Protein AF-A0A966YMV5-F1 (afdb_monomer_lite)

Radius of gyration: 18.36 Å; chains: 1; bounding box: 40×35×38 Å

Secondary structure (DSSP, 8-state):
--GGG-SS--HHHHHHHIIIIITSHHHHHHHHHHHHHHHHHSPPGGGGGS--HHHHHHHHHHHHHHHIIIIIHHHIIIIIS---

Foldseek 3Di:
DQQVPDPPRDVVSNVCCVVPPVCPVVNVVVVVLVVCCVPPQDDDPVVPPPPDPVNVVSVVVSVVVSCCCPVVVCCCVCPVVVPD

pLDDT: mean 89.02, std 6.62, range [57.69, 96.88]

Sequence (84 aa):
MNPLWRWPMQPVAILRWLLGTYLFWQTAAWYAIGYVAWRFLTPRLDRFASLGLDDIGLLWVRNAAIMLIVIGGQHYVLYVRRAQ

Structure (mmCIF, N/CA/C/O backbone):
data_AF-A0A966YMV5-F1
#
_entry.id   AF-A0A966YMV5-F1
#
loop_
_atom_site.group_PDB
_atom_site.id
_atom_site.type_symbol
_atom_site.label_atom_id
_atom_site.label_alt_id
_atom_site.label_comp_id
_atom_site.label_asym_id
_atom_site.label_entity_id
_atom_site.label_seq_id
_atom_site.pdbx_PDB_ins_code
_atom_site.Cartn_x
_atom_site.Cartn_y
_atom_site.Cartn_z
_atom_site.occupancy
_atom_site.B_iso_or_equiv
_atom_site.auth_seq_id
_atom_site.auth_comp_id
_atom_site.auth_asym_id
_atom_site.auth_atom_id
_atom_site.pdbx_PDB_model_num
ATOM 1 N N . MET A 1 1 ? 20.571 -3.215 -12.286 1.00 57.69 1 MET A N 1
ATOM 2 C CA . MET A 1 1 ? 21.172 -2.512 -11.126 1.00 57.69 1 MET A CA 1
ATOM 3 C C . MET A 1 1 ? 20.414 -1.222 -10.869 1.00 57.69 1 MET A C 1
ATOM 5 O O . MET A 1 1 ? 20.243 -0.452 -11.805 1.00 57.69 1 MET A O 1
ATOM 9 N N . ASN A 1 2 ? 19.958 -1.013 -9.634 1.00 73.50 2 ASN A N 1
ATOM 10 C CA . ASN A 1 2 ? 19.220 0.182 -9.225 1.00 73.50 2 ASN A CA 1
ATOM 11 C C . ASN A 1 2 ? 20.115 1.442 -9.355 1.00 73.50 2 ASN A C 1
ATOM 13 O O . ASN A 1 2 ? 21.171 1.481 -8.718 1.00 73.50 2 ASN A O 1
ATOM 17 N N . PRO A 1 3 ? 19.743 2.447 -10.175 1.00 80.81 3 PRO A N 1
ATOM 18 C CA . PRO A 1 3 ? 20.534 3.662 -10.363 1.00 80.81 3 PRO A CA 1
ATOM 19 C C . PRO A 1 3 ? 20.582 4.573 -9.128 1.00 80.81 3 PRO A C 1
ATOM 21 O O . PRO A 1 3 ? 21.435 5.454 -9.102 1.00 80.81 3 PRO A O 1
ATOM 24 N N . LEU A 1 4 ? 19.742 4.353 -8.104 1.00 83.12 4 LEU A N 1
ATOM 25 C CA . LEU A 1 4 ? 19.805 5.104 -6.839 1.00 83.12 4 LEU A CA 1
ATOM 26 C C . LEU A 1 4 ? 21.155 4.985 -6.127 1.00 83.12 4 LEU A C 1
ATOM 28 O O . LEU A 1 4 ? 21.590 5.934 -5.489 1.00 83.12 4 LEU A O 1
ATOM 32 N N . TRP A 1 5 ? 21.815 3.831 -6.232 1.00 86.50 5 TRP A N 1
ATOM 33 C CA . TRP A 1 5 ? 23.050 3.546 -5.493 1.00 86.50 5 TRP A CA 1
ATOM 34 C C . TRP A 1 5 ? 24.318 3.821 -6.308 1.00 86.50 5 TRP A C 1
ATOM 36 O O . TRP A 1 5 ? 25.405 3.398 -5.926 1.00 86.50 5 TRP A O 1
ATOM 46 N N . ARG A 1 6 ? 24.191 4.478 -7.467 1.00 85.75 6 ARG A N 1
ATOM 47 C CA . ARG A 1 6 ? 25.325 4.802 -8.338 1.00 85.75 6 ARG A CA 1
ATOM 48 C C . ARG A 1 6 ? 25.818 6.217 -8.058 1.00 85.75 6 ARG A C 1
ATOM 50 O O . ARG A 1 6 ? 25.030 7.159 -8.038 1.00 85.75 6 ARG A O 1
ATOM 57 N N . TRP A 1 7 ? 27.132 6.349 -7.907 1.00 85.19 7 TRP A N 1
ATOM 58 C CA . TRP A 1 7 ? 27.825 7.632 -7.894 1.00 85.19 7 TRP A CA 1
ATOM 59 C C . TRP A 1 7 ? 28.604 7.822 -9.210 1.00 85.19 7 TRP A C 1
ATOM 61 O O . TRP A 1 7 ? 29.213 6.854 -9.672 1.00 85.19 7 TRP A O 1
ATOM 71 N N . PRO A 1 8 ? 28.620 9.023 -9.823 1.00 88.69 8 PRO A N 1
ATOM 72 C CA . PRO A 1 8 ? 27.823 10.203 -9.475 1.00 88.69 8 PRO A CA 1
ATOM 73 C C . PRO A 1 8 ? 26.325 9.970 -9.716 1.00 88.69 8 PRO A C 1
ATOM 75 O O . PRO A 1 8 ? 25.949 9.127 -10.534 1.00 88.69 8 PRO A O 1
ATOM 78 N N . MET A 1 9 ? 25.469 10.706 -8.999 1.00 85.25 9 MET A N 1
ATOM 79 C CA . MET A 1 9 ? 24.017 10.598 -9.175 1.00 85.25 9 MET A CA 1
ATOM 80 C C . MET A 1 9 ? 23.628 10.906 -10.625 1.00 85.25 9 MET A C 1
ATOM 82 O O . MET A 1 9 ? 24.080 11.890 -11.207 1.00 85.25 9 MET A O 1
ATOM 86 N N . GLN A 1 10 ? 22.758 10.072 -11.198 1.00 90.62 10 GLN A N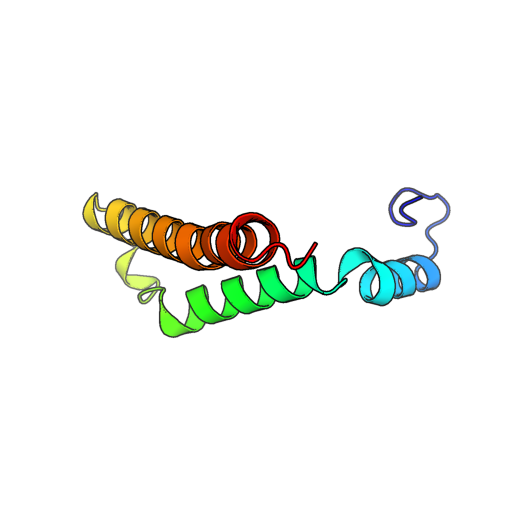 1
ATOM 87 C CA . GLN A 1 10 ? 22.245 10.222 -12.564 1.00 90.62 10 GLN A CA 1
ATOM 88 C C . GLN A 1 10 ? 20.723 10.458 -12.519 1.00 90.62 10 GLN A C 1
ATOM 90 O O . GLN A 1 10 ? 19.963 9.496 -12.660 1.00 90.62 10 GLN A O 1
ATOM 95 N N . PRO A 1 11 ? 20.242 11.707 -12.334 1.00 88.56 11 PRO A N 1
ATOM 96 C CA . PRO A 1 11 ? 18.822 11.997 -12.096 1.00 88.56 11 PRO A CA 1
ATOM 97 C C . PRO A 1 11 ? 17.890 11.451 -13.180 1.00 88.56 11 PRO A C 1
ATOM 99 O O . PRO A 1 11 ? 16.859 10.856 -12.878 1.00 88.56 11 PRO A O 1
ATOM 102 N N . VAL A 1 12 ? 18.286 11.570 -14.451 1.00 92.56 12 VAL A N 1
ATOM 103 C CA . VAL A 1 12 ? 17.505 11.060 -15.590 1.00 92.56 12 VAL A CA 1
ATOM 104 C C . VAL A 1 12 ? 17.393 9.533 -15.548 1.00 92.56 12 VAL A C 1
ATOM 106 O O . VAL A 1 12 ? 16.325 8.974 -15.797 1.00 92.56 12 VAL A O 1
ATOM 109 N N . ALA A 1 13 ? 18.478 8.837 -15.194 1.00 88.12 13 ALA A N 1
ATOM 110 C CA . ALA A 1 13 ? 18.464 7.384 -15.062 1.00 88.12 13 ALA A CA 1
ATOM 111 C C . ALA A 1 13 ? 17.596 6.932 -13.878 1.00 88.12 13 ALA A C 1
ATOM 113 O O . ALA A 1 13 ? 16.877 5.941 -14.003 1.00 88.12 13 ALA A O 1
ATOM 114 N N . ILE A 1 14 ? 17.625 7.675 -12.766 1.00 90.19 14 ILE A N 1
ATOM 115 C CA . ILE A 1 14 ? 16.768 7.441 -11.598 1.00 90.19 14 ILE A CA 1
ATOM 116 C C . ILE A 1 14 ? 15.300 7.635 -11.969 1.00 90.19 14 ILE A C 1
ATOM 118 O O . ILE A 1 14 ? 14.499 6.759 -11.667 1.00 90.19 14 ILE A O 1
ATOM 122 N N . LEU A 1 15 ? 14.942 8.712 -12.673 1.00 88.94 15 LEU A N 1
ATOM 123 C CA . LEU A 1 15 ? 13.555 8.974 -13.059 1.00 88.94 15 LEU A CA 1
ATOM 124 C C . LEU A 1 15 ? 13.020 7.915 -14.032 1.00 88.94 15 LEU A C 1
ATOM 126 O O . LEU A 1 15 ? 11.912 7.411 -13.857 1.00 88.94 15 LEU A O 1
ATOM 130 N N . ARG A 1 16 ? 13.832 7.510 -15.017 1.00 89.00 16 ARG A N 1
ATOM 131 C CA . ARG A 1 16 ? 13.478 6.428 -15.947 1.00 89.00 16 ARG A CA 1
ATOM 132 C C . ARG A 1 16 ? 13.296 5.092 -15.229 1.00 89.00 16 ARG A C 1
ATOM 134 O O . ARG A 1 16 ? 12.372 4.352 -15.547 1.00 89.00 16 ARG A O 1
ATOM 141 N N . TRP A 1 17 ? 14.156 4.783 -14.261 1.00 89.56 17 TRP A N 1
ATOM 142 C CA . TRP A 1 17 ? 13.995 3.592 -13.429 1.00 89.56 17 TRP A CA 1
ATOM 143 C C . TRP A 1 17 ? 12.761 3.693 -12.530 1.00 89.56 17 TRP A C 1
ATOM 145 O O . TRP A 1 17 ? 12.021 2.719 -12.420 1.00 89.56 17 TRP A O 1
ATOM 155 N N . LEU A 1 18 ? 12.507 4.866 -11.943 1.00 87.12 18 LEU A N 1
ATOM 156 C CA . LEU A 1 18 ? 11.377 5.104 -11.054 1.00 87.12 18 LEU A CA 1
ATOM 157 C C . LEU A 1 18 ? 10.060 4.863 -11.790 1.00 87.12 18 LEU A C 1
ATOM 159 O O . LEU A 1 18 ? 9.235 4.098 -11.314 1.00 87.12 18 LEU A O 1
ATOM 163 N N . LEU A 1 19 ? 9.889 5.469 -12.965 1.00 86.31 19 LEU A N 1
ATOM 164 C CA . LEU A 1 19 ? 8.650 5.382 -13.737 1.00 86.31 19 LEU A CA 1
ATOM 165 C C . LEU A 1 19 ? 8.532 4.084 -14.549 1.00 86.31 19 LEU A C 1
ATOM 167 O O . LEU A 1 19 ? 7.424 3.609 -14.766 1.00 86.31 19 LEU A O 1
ATOM 171 N N . GLY A 1 20 ? 9.649 3.506 -15.001 1.00 82.62 20 GLY A N 1
ATOM 172 C CA . GLY A 1 20 ? 9.638 2.326 -15.871 1.00 82.62 20 GLY A CA 1
ATOM 173 C C . GLY A 1 20 ? 9.735 0.987 -15.141 1.00 82.62 20 GLY A C 1
ATOM 174 O O . GLY A 1 20 ? 9.108 0.016 -15.549 1.00 82.62 20 GLY A O 1
ATOM 175 N N . THR A 1 21 ? 10.537 0.904 -14.078 1.00 82.50 21 THR A N 1
ATOM 176 C CA . THR A 1 21 ? 10.842 -0.366 -13.395 1.00 82.50 21 THR A CA 1
ATOM 177 C C . THR A 1 21 ? 10.283 -0.405 -11.982 1.00 82.50 21 THR A C 1
ATOM 179 O O . THR A 1 21 ? 9.732 -1.420 -11.574 1.00 82.50 21 THR A O 1
ATOM 182 N N . TYR A 1 22 ? 10.417 0.680 -11.221 1.00 79.69 22 TYR A N 1
ATOM 183 C CA . TYR A 1 22 ? 9.941 0.718 -9.842 1.00 79.69 22 TYR A CA 1
ATOM 184 C C . TYR A 1 22 ? 8.419 0.846 -9.774 1.00 79.69 22 TYR A C 1
ATOM 186 O O . TYR A 1 22 ? 7.790 0.047 -9.092 1.00 79.69 22 TYR A O 1
ATOM 194 N N . LEU A 1 23 ? 7.818 1.769 -10.537 1.00 81.94 23 LEU A N 1
ATOM 195 C CA . LEU A 1 23 ? 6.363 1.903 -10.697 1.00 81.94 23 LEU A CA 1
ATOM 196 C C . LEU A 1 23 ? 5.744 0.833 -11.606 1.00 81.94 23 LEU A C 1
ATOM 198 O O . LEU A 1 23 ? 4.614 0.996 -12.067 1.00 81.94 23 LEU A O 1
ATOM 202 N N . PHE A 1 24 ? 6.456 -0.270 -11.855 1.00 84.75 24 PHE A N 1
ATOM 203 C CA . PHE A 1 24 ? 5.875 -1.428 -12.519 1.00 84.75 24 PHE A CA 1
ATOM 204 C C . PHE A 1 24 ? 4.540 -1.801 -11.861 1.00 84.75 24 PHE A C 1
ATOM 206 O O . PHE A 1 24 ? 4.351 -1.581 -10.661 1.00 84.75 24 PHE A O 1
ATOM 213 N N . TRP A 1 25 ? 3.622 -2.350 -12.662 1.00 82.12 25 TRP A N 1
ATOM 214 C CA . TRP A 1 25 ? 2.206 -2.564 -12.332 1.00 82.12 25 TRP A CA 1
ATOM 215 C C . TRP A 1 25 ? 1.950 -2.981 -10.876 1.00 82.12 25 TRP A C 1
ATOM 217 O O . TRP A 1 25 ? 1.067 -2.429 -10.229 1.00 82.12 25 TRP A O 1
ATOM 227 N N . GLN A 1 26 ? 2.753 -3.898 -10.332 1.00 84.69 26 GLN A N 1
ATOM 228 C CA . GLN A 1 26 ? 2.593 -4.379 -8.962 1.00 84.69 26 GLN A CA 1
ATOM 229 C C . GLN A 1 26 ? 2.818 -3.290 -7.896 1.00 84.69 26 GLN A C 1
ATOM 231 O O . GLN A 1 26 ? 2.006 -3.156 -6.984 1.00 84.69 26 GLN A O 1
ATOM 236 N N . THR A 1 27 ? 3.869 -2.476 -8.009 1.00 89.25 27 THR A N 1
ATOM 237 C CA . THR A 1 27 ?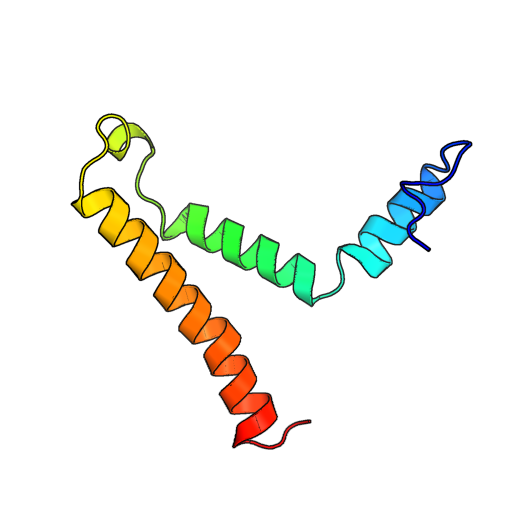 4.133 -1.373 -7.070 1.00 89.25 27 THR A CA 1
ATOM 238 C C . THR A 1 27 ? 3.076 -0.278 -7.198 1.00 89.25 27 THR A C 1
ATOM 240 O O . THR A 1 27 ? 2.572 0.224 -6.193 1.00 89.25 27 THR A O 1
ATOM 243 N N . ALA A 1 28 ? 2.698 0.072 -8.432 1.00 90.12 28 ALA A N 1
ATOM 244 C CA . ALA A 1 28 ? 1.638 1.045 -8.680 1.00 90.12 28 ALA A CA 1
ATOM 245 C C . ALA A 1 28 ? 0.293 0.580 -8.093 1.00 90.12 28 ALA A C 1
ATOM 247 O O . ALA A 1 28 ? -0.409 1.370 -7.460 1.00 90.12 28 ALA A O 1
ATOM 248 N N . ALA A 1 29 ? -0.032 -0.711 -8.227 1.00 91.44 29 ALA A N 1
ATOM 249 C CA . ALA A 1 29 ? -1.226 -1.306 -7.639 1.00 91.44 29 ALA A CA 1
ATOM 250 C C . ALA A 1 29 ? -1.229 -1.185 -6.107 1.00 91.44 29 ALA A C 1
ATOM 252 O O . ALA A 1 29 ? -2.246 -0.798 -5.535 1.00 91.44 29 ALA A O 1
ATOM 253 N N . TRP A 1 30 ? -0.097 -1.424 -5.435 1.00 92.69 30 TRP A N 1
ATOM 254 C CA . TRP A 1 30 ? -0.002 -1.251 -3.981 1.00 92.69 30 TRP A CA 1
ATOM 255 C C . TRP A 1 30 ? -0.214 0.196 -3.532 1.00 92.69 30 TRP A C 1
ATOM 257 O O . TRP A 1 30 ? -0.927 0.424 -2.554 1.00 92.69 30 TRP A O 1
ATOM 267 N N . TYR A 1 31 ? 0.329 1.180 -4.256 1.00 93.94 31 TYR A N 1
ATOM 268 C CA . TYR A 1 31 ? 0.051 2.591 -3.965 1.00 93.94 31 TYR A CA 1
ATOM 269 C C . TYR A 1 31 ? -1.425 2.941 -4.166 1.00 93.94 31 TYR A C 1
ATOM 271 O O . TYR A 1 31 ? -2.007 3.624 -3.323 1.00 93.94 31 TYR A O 1
ATOM 279 N N . ALA A 1 32 ? -2.048 2.447 -5.238 1.00 94.38 32 ALA A N 1
ATOM 280 C CA . ALA A 1 32 ? -3.469 2.663 -5.493 1.00 94.38 32 ALA A CA 1
ATOM 281 C C . ALA A 1 32 ? -4.343 2.050 -4.385 1.00 94.38 32 ALA A C 1
ATOM 283 O O . ALA A 1 32 ? -5.230 2.721 -3.859 1.00 94.38 32 ALA A O 1
ATOM 284 N N . ILE A 1 33 ? -4.050 0.814 -3.969 1.00 95.19 33 ILE A N 1
ATOM 285 C CA . ILE A 1 33 ? -4.730 0.149 -2.849 1.00 95.19 33 ILE A CA 1
ATOM 286 C C . ILE A 1 33 ? -4.550 0.958 -1.561 1.00 95.19 33 ILE A C 1
ATOM 288 O O . ILE A 1 33 ? -5.528 1.204 -0.857 1.00 95.19 33 ILE A O 1
ATOM 292 N N . GLY A 1 34 ? -3.328 1.411 -1.267 1.00 94.62 34 GLY A N 1
ATOM 293 C CA . GLY A 1 34 ? -3.039 2.246 -0.101 1.00 94.62 34 GLY A CA 1
ATOM 294 C C . GLY A 1 34 ? -3.829 3.555 -0.107 1.00 94.62 34 GLY A C 1
ATOM 295 O O . GLY A 1 34 ? -4.425 3.917 0.907 1.00 94.62 34 GLY A O 1
ATOM 296 N N . TYR A 1 35 ? -3.909 4.228 -1.256 1.00 95.56 35 TYR A N 1
ATOM 297 C CA . TYR A 1 35 ? -4.698 5.448 -1.420 1.00 95.56 35 TYR A CA 1
ATOM 298 C C . TYR A 1 35 ? -6.197 5.203 -1.204 1.00 95.56 35 TYR A C 1
ATOM 300 O O . TYR A 1 35 ? -6.838 5.946 -0.462 1.00 95.56 35 TYR A O 1
ATOM 308 N N . VAL A 1 36 ? -6.757 4.142 -1.793 1.00 95.62 36 VAL A N 1
ATOM 309 C CA . VAL A 1 36 ? -8.167 3.762 -1.604 1.00 95.62 36 VAL A CA 1
ATOM 310 C C . VAL A 1 36 ? -8.441 3.416 -0.138 1.00 95.62 36 VAL A C 1
ATOM 312 O O . VAL A 1 36 ? -9.421 3.889 0.442 1.00 95.62 36 VAL A O 1
ATOM 315 N N . ALA A 1 37 ? -7.550 2.652 0.496 1.00 94.50 37 ALA A N 1
ATOM 316 C CA . ALA A 1 37 ? -7.657 2.298 1.905 1.00 94.50 37 ALA A CA 1
ATOM 317 C C . ALA A 1 37 ? -7.608 3.530 2.815 1.00 94.50 37 ALA A C 1
ATOM 319 O O . ALA A 1 37 ? -8.394 3.645 3.756 1.00 94.50 37 ALA A O 1
ATOM 320 N N . TRP A 1 38 ? -6.730 4.484 2.520 1.00 92.50 38 TRP A N 1
ATOM 321 C CA . TRP A 1 38 ? -6.665 5.747 3.243 1.00 92.50 38 TRP A CA 1
ATOM 322 C C . TRP A 1 38 ? -7.925 6.596 3.032 1.00 92.50 38 TRP A C 1
ATOM 324 O O . TRP A 1 38 ? -8.526 7.059 3.996 1.00 92.50 38 TRP A O 1
ATOM 334 N N . ARG A 1 39 ? -8.373 6.764 1.785 1.00 94.19 39 ARG A N 1
ATOM 335 C CA . ARG A 1 39 ? -9.451 7.698 1.439 1.00 94.19 39 ARG A CA 1
ATOM 336 C C . ARG A 1 39 ? -10.847 7.231 1.856 1.00 94.19 39 ARG A C 1
ATOM 338 O O . ARG A 1 39 ? -11.699 8.086 2.118 1.00 94.19 39 ARG A O 1
ATOM 345 N N . PHE A 1 40 ? -11.086 5.919 1.858 1.00 93.00 40 PHE A N 1
ATOM 346 C CA . PHE A 1 40 ? -12.421 5.336 2.047 1.00 93.00 40 PHE A CA 1
ATOM 347 C C . PHE A 1 40 ? -12.534 4.408 3.259 1.00 93.00 40 PHE A C 1
ATOM 349 O O . PHE A 1 40 ? -13.604 4.322 3.850 1.00 93.00 40 PHE A O 1
ATOM 356 N N . LEU A 1 41 ? -11.457 3.711 3.631 1.00 91.62 41 LEU A N 1
ATOM 357 C CA . LEU A 1 41 ? -11.481 2.690 4.688 1.00 91.62 41 LEU A CA 1
ATOM 358 C C . LEU A 1 41 ? -10.808 3.151 5.991 1.00 91.62 41 LEU A C 1
ATOM 360 O O . LEU A 1 41 ? -10.812 2.410 6.972 1.00 91.62 41 LEU A O 1
ATOM 364 N N . THR A 1 42 ? -10.195 4.337 6.015 1.00 89.94 42 THR A N 1
ATOM 365 C CA . THR A 1 42 ? -9.531 4.875 7.207 1.00 89.94 42 THR A CA 1
ATOM 366 C C . THR A 1 42 ? -10.424 5.935 7.849 1.00 89.94 42 THR A C 1
ATOM 368 O O . THR A 1 42 ? -10.760 6.919 7.187 1.00 89.94 42 THR A O 1
ATOM 371 N N . PRO A 1 43 ? -10.827 5.754 9.122 1.00 90.00 43 PRO A N 1
ATOM 372 C CA . PRO A 1 43 ? -11.564 6.773 9.859 1.00 90.00 43 PRO A CA 1
ATOM 373 C C . PRO A 1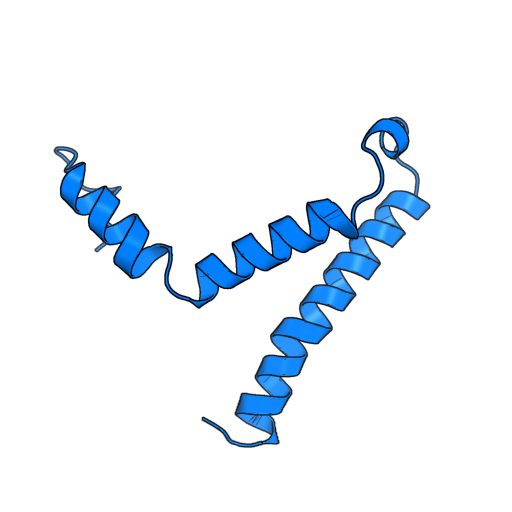 43 ? -10.778 8.080 9.977 1.00 90.00 43 PRO A C 1
ATOM 375 O O . PRO A 1 43 ? -9.561 8.116 9.782 1.00 90.00 43 PRO A O 1
ATOM 378 N N . ARG A 1 44 ? -11.472 9.164 10.345 1.00 90.12 44 ARG A N 1
ATOM 379 C CA . ARG A 1 44 ? -10.822 10.462 10.584 1.00 90.12 44 ARG A CA 1
ATOM 380 C C . ARG A 1 44 ? -9.705 10.318 11.619 1.00 90.12 44 ARG A C 1
ATOM 382 O O . ARG A 1 44 ? -9.883 9.626 12.618 1.00 90.12 44 ARG A O 1
ATOM 389 N N . LEU A 1 45 ? -8.605 11.034 11.395 1.00 87.38 45 LEU A N 1
ATOM 390 C CA . LEU A 1 45 ? -7.418 11.002 12.256 1.00 87.38 45 LEU A CA 1
ATOM 391 C C . LEU A 1 45 ? -7.728 11.350 13.717 1.00 87.38 45 LEU A C 1
ATOM 393 O O . LEU A 1 45 ? -7.130 10.758 14.606 1.00 87.38 45 LEU A O 1
ATOM 397 N N . ASP A 1 46 ? -8.722 12.209 13.956 1.00 88.69 46 ASP A N 1
ATOM 398 C CA . ASP A 1 46 ? -9.204 12.565 15.297 1.00 88.69 46 ASP A CA 1
ATOM 399 C C . ASP A 1 46 ? -9.590 11.340 16.146 1.00 88.69 46 ASP A C 1
ATOM 401 O O . ASP A 1 46 ? -9.468 11.377 17.366 1.00 88.69 46 ASP A O 1
ATOM 405 N N . ARG A 1 47 ? -10.031 10.237 15.516 1.00 87.38 47 ARG A N 1
ATOM 406 C CA . ARG A 1 47 ? -10.356 8.983 16.213 1.00 87.38 47 ARG A CA 1
ATOM 407 C C . ARG A 1 47 ? -9.128 8.374 16.891 1.00 87.38 47 ARG A C 1
ATOM 409 O O . ARG A 1 47 ? -9.247 7.825 17.974 1.00 87.38 47 ARG A O 1
ATOM 416 N N . PHE A 1 48 ? -7.955 8.515 16.282 1.00 88.19 48 PHE A N 1
ATOM 417 C CA . PHE A 1 48 ? -6.711 7.923 16.769 1.00 88.19 48 PHE A CA 1
ATOM 418 C C . PHE A 1 48 ? -5.976 8.808 17.789 1.00 88.19 48 PHE A C 1
ATOM 420 O O . PHE A 1 48 ? -4.818 8.541 18.102 1.00 88.19 48 PHE A O 1
ATOM 427 N N . ALA A 1 49 ? -6.622 9.856 18.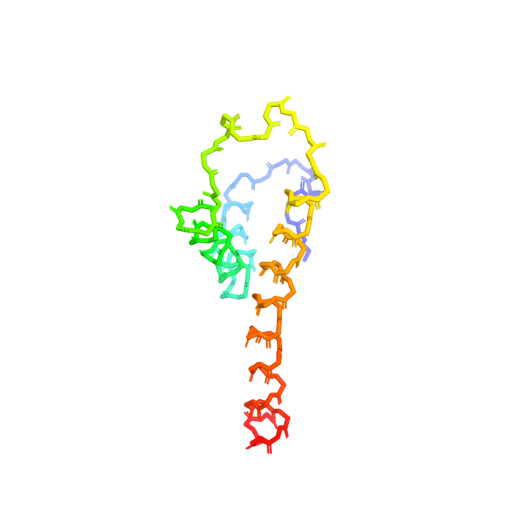318 1.00 89.19 49 ALA A N 1
ATOM 428 C CA . ALA A 1 49 ? -6.067 10.672 19.401 1.00 89.19 49 ALA A CA 1
ATOM 429 C C . ALA A 1 49 ? -5.891 9.872 20.708 1.00 89.19 49 ALA A C 1
ATOM 431 O O . ALA A 1 49 ? -4.969 10.135 21.478 1.00 89.19 49 ALA A O 1
ATOM 432 N N . SER A 1 50 ? -6.744 8.870 20.935 1.00 88.38 50 SER A N 1
ATOM 433 C CA . SER A 1 50 ? -6.604 7.873 21.997 1.00 88.38 50 SER A CA 1
ATOM 434 C C . SER A 1 50 ? -6.608 6.488 21.367 1.00 88.38 50 SER A C 1
ATOM 436 O O . SER A 1 50 ? -7.591 6.112 20.741 1.00 88.38 50 SER A O 1
ATOM 438 N N . LEU A 1 51 ? -5.517 5.741 21.513 1.00 87.50 51 LEU A N 1
ATOM 439 C CA . LEU A 1 51 ? -5.360 4.441 20.864 1.00 87.50 51 LEU A CA 1
ATOM 440 C C . LEU A 1 51 ? -6.144 3.365 21.633 1.00 87.50 51 LEU A C 1
ATOM 442 O O . LEU A 1 51 ? -5.718 2.931 22.704 1.00 87.50 51 LEU A O 1
ATOM 446 N N . GLY A 1 52 ? -7.295 2.958 21.095 1.00 91.69 52 GLY A N 1
ATOM 447 C CA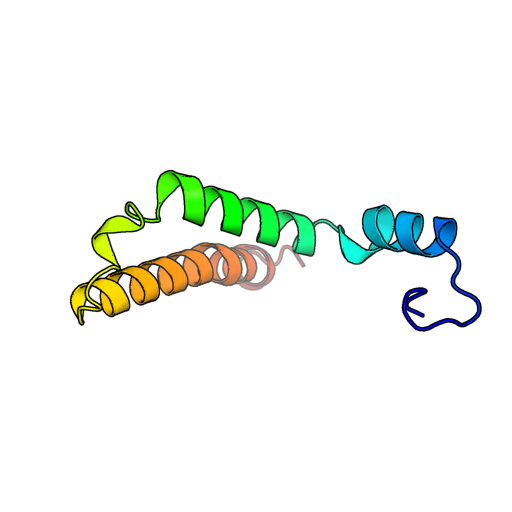 . GLY A 1 52 ? -8.116 1.876 21.633 1.00 91.69 52 GLY A CA 1
ATOM 448 C C . GLY A 1 52 ? -7.776 0.504 21.040 1.00 91.69 52 GLY A C 1
ATOM 449 O O . GLY A 1 52 ? -7.170 0.383 19.973 1.00 91.69 52 GLY A O 1
ATOM 450 N N . LEU A 1 53 ? -8.195 -0.570 21.718 1.00 93.00 53 LEU A N 1
ATOM 451 C CA . LEU A 1 53 ? -8.094 -1.932 21.169 1.00 93.00 53 LEU A CA 1
ATOM 452 C C . LEU A 1 53 ? -8.981 -2.119 19.929 1.00 93.00 53 LEU A C 1
ATOM 454 O O . LEU A 1 53 ? -8.641 -2.887 19.031 1.00 93.00 53 LEU A O 1
ATOM 458 N N . ASP A 1 54 ? -10.101 -1.404 19.867 1.00 92.94 54 ASP A N 1
ATOM 459 C CA . ASP A 1 54 ? -11.011 -1.372 18.727 1.00 92.94 54 ASP A CA 1
ATOM 460 C C . ASP A 1 54 ? -10.370 -0.718 17.497 1.00 92.94 54 ASP A C 1
ATOM 462 O O . ASP A 1 54 ? -10.551 -1.212 16.385 1.00 92.94 54 ASP A O 1
ATOM 466 N N . ASP A 1 55 ? -9.556 0.324 17.681 1.00 92.06 55 ASP A N 1
ATOM 467 C CA . ASP A 1 55 ? -8.802 0.955 16.595 1.00 92.06 55 ASP A CA 1
ATOM 468 C C . ASP A 1 55 ? -7.770 -0.003 15.996 1.00 92.06 55 ASP A C 1
ATOM 470 O O . ASP A 1 55 ? -7.677 -0.153 14.773 1.00 92.06 55 ASP A O 1
ATOM 474 N N . ILE A 1 56 ? -7.027 -0.703 16.858 1.00 92.50 56 ILE A N 1
ATOM 475 C CA . ILE A 1 56 ? -6.064 -1.727 16.437 1.00 92.50 56 ILE A CA 1
ATOM 476 C C . ILE A 1 56 ? -6.795 -2.846 15.691 1.00 92.50 56 ILE A C 1
ATOM 478 O O . ILE A 1 56 ? -6.379 -3.227 14.594 1.00 92.50 56 ILE A O 1
ATOM 482 N N . GLY A 1 57 ? -7.902 -3.340 16.253 1.00 94.88 57 GLY A N 1
ATOM 483 C CA . GLY A 1 57 ? -8.728 -4.377 15.641 1.00 94.88 57 GLY A CA 1
ATOM 484 C C . GLY A 1 57 ? -9.258 -3.963 14.270 1.00 94.88 57 GLY A C 1
ATOM 485 O O . GLY A 1 57 ? -9.151 -4.728 13.313 1.00 94.88 57 GLY A O 1
ATOM 486 N N . LEU A 1 58 ? -9.750 -2.731 14.137 1.00 93.38 58 LEU A N 1
ATOM 487 C CA . LEU A 1 58 ? -10.245 -2.186 12.876 1.00 93.38 58 LEU A CA 1
ATOM 488 C C . LEU A 1 58 ? -9.150 -2.151 11.803 1.00 93.38 58 LEU A C 1
ATOM 490 O O . LEU A 1 58 ? -9.360 -2.640 10.690 1.00 93.38 58 LEU A O 1
ATOM 494 N N . LEU A 1 59 ? -7.978 -1.595 12.124 1.00 93.06 59 LEU A N 1
ATOM 495 C CA . LEU A 1 59 ? -6.845 -1.540 11.196 1.00 93.06 59 LEU A CA 1
ATOM 496 C C . LEU A 1 59 ? -6.358 -2.939 10.811 1.00 93.06 59 LEU A C 1
ATOM 498 O O . LEU A 1 59 ? -6.071 -3.184 9.635 1.00 93.06 59 LEU A O 1
ATOM 502 N N . TRP A 1 60 ? -6.283 -3.849 11.781 1.00 95.25 60 TRP A N 1
ATOM 503 C CA . TRP A 1 60 ? -5.853 -5.222 11.556 1.00 95.25 60 TRP A CA 1
ATOM 504 C C . TRP A 1 60 ? -6.816 -5.963 10.625 1.00 95.25 60 TRP A C 1
ATOM 506 O O . TRP A 1 60 ? -6.382 -6.475 9.593 1.00 95.25 60 TRP A O 1
ATOM 516 N N . VAL A 1 61 ? -8.122 -5.941 10.919 1.00 96.75 61 VAL A N 1
ATOM 517 C CA . VAL A 1 61 ? -9.154 -6.596 10.096 1.00 96.75 61 VAL A CA 1
ATOM 518 C C . VAL A 1 61 ? -9.180 -6.007 8.691 1.00 96.75 61 VAL A C 1
ATOM 520 O O . VAL A 1 61 ? -9.205 -6.754 7.715 1.00 96.75 61 VAL A O 1
ATOM 523 N N . ARG A 1 62 ? -9.110 -4.677 8.561 1.00 95.06 62 ARG A N 1
ATOM 524 C CA . ARG A 1 62 ? -9.052 -4.006 7.257 1.00 95.06 62 ARG A CA 1
ATOM 525 C C . ARG A 1 62 ? -7.855 -4.485 6.437 1.00 95.06 62 ARG A C 1
ATOM 527 O O 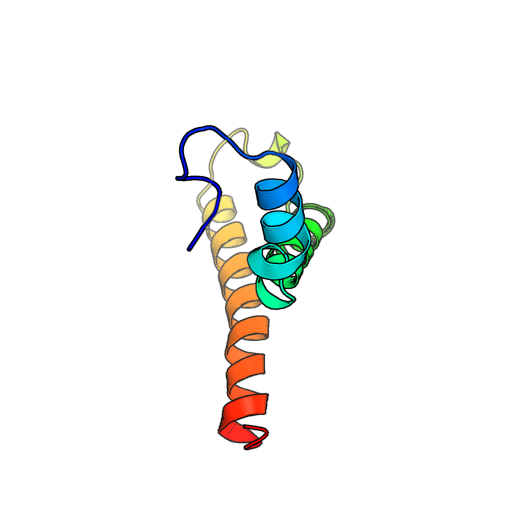. ARG A 1 62 ? -8.015 -4.841 5.273 1.00 95.06 62 ARG A O 1
ATOM 534 N N . ASN A 1 63 ? -6.657 -4.486 7.023 1.00 95.56 63 ASN A N 1
ATOM 535 C CA . ASN A 1 63 ? -5.446 -4.898 6.315 1.00 95.56 63 ASN A CA 1
ATOM 536 C C . ASN A 1 63 ? -5.479 -6.392 5.960 1.00 95.56 63 ASN A C 1
ATOM 538 O O . ASN A 1 63 ? -5.107 -6.755 4.846 1.00 95.56 63 ASN A O 1
ATOM 542 N N . ALA A 1 64 ? -5.975 -7.244 6.862 1.00 96.88 64 ALA A N 1
ATOM 543 C CA . ALA A 1 64 ? -6.154 -8.669 6.606 1.00 96.88 64 ALA A CA 1
ATOM 544 C C . ALA A 1 64 ? -7.150 -8.919 5.462 1.00 96.88 64 ALA A C 1
ATOM 546 O O . ALA A 1 64 ? -6.866 -9.715 4.571 1.00 96.88 64 ALA A O 1
ATOM 547 N N . ALA A 1 65 ? -8.272 -8.194 5.429 1.00 96.81 65 ALA A N 1
ATOM 548 C CA . ALA A 1 65 ? -9.258 -8.284 4.355 1.00 96.81 65 ALA A CA 1
ATOM 549 C C . ALA A 1 65 ? -8.675 -7.848 3.001 1.00 96.81 65 ALA A C 1
ATOM 551 O O . ALA A 1 65 ? -8.848 -8.550 2.006 1.00 96.81 65 ALA A O 1
ATOM 552 N N . ILE A 1 66 ? -7.932 -6.735 2.960 1.00 96.12 66 ILE A N 1
ATOM 553 C CA . ILE A 1 66 ? -7.242 -6.279 1.742 1.00 96.12 66 ILE A CA 1
ATOM 554 C C . ILE A 1 66 ? -6.257 -7.349 1.255 1.00 96.12 66 ILE A C 1
ATOM 556 O O . ILE A 1 66 ? -6.267 -7.695 0.075 1.00 96.12 66 ILE A O 1
ATOM 560 N N . MET A 1 67 ? -5.439 -7.908 2.151 1.00 95.81 67 MET A N 1
ATOM 561 C CA . MET A 1 67 ? -4.476 -8.955 1.797 1.00 95.81 67 MET A CA 1
ATOM 562 C C . MET A 1 67 ? -5.164 -10.224 1.301 1.00 95.81 67 MET A C 1
ATOM 564 O O . MET A 1 67 ? -4.745 -10.786 0.293 1.00 95.81 67 MET A O 1
ATOM 568 N N . LEU A 1 68 ? -6.245 -10.649 1.954 1.00 96.50 68 LEU A N 1
ATOM 569 C CA . LEU A 1 68 ? -7.020 -11.810 1.529 1.00 96.50 68 LEU A CA 1
ATOM 570 C C . LEU A 1 68 ? -7.605 -11.612 0.127 1.00 96.50 68 LEU A C 1
ATOM 572 O O . LEU A 1 68 ? -7.526 -12.516 -0.698 1.00 96.50 68 LEU A O 1
ATOM 576 N N . ILE A 1 69 ? -8.152 -10.432 -0.170 1.00 95.50 69 ILE A N 1
ATOM 577 C CA . ILE A 1 69 ? -8.723 -10.135 -1.490 1.00 95.50 69 ILE A CA 1
ATOM 578 C C . ILE A 1 69 ? -7.626 -10.091 -2.557 1.00 95.50 69 ILE A C 1
ATOM 580 O O . ILE A 1 69 ? -7.762 -10.722 -3.602 1.00 95.50 69 ILE A O 1
ATOM 584 N N . VAL A 1 70 ? -6.538 -9.360 -2.306 1.00 94.00 70 VAL A N 1
ATOM 585 C CA . VAL A 1 70 ? -5.483 -9.132 -3.302 1.00 94.00 70 VAL A CA 1
ATOM 586 C C . VAL A 1 70 ? -4.662 -10.402 -3.510 1.00 94.00 70 VAL A C 1
ATOM 588 O O . VAL A 1 70 ? -4.629 -10.939 -4.614 1.00 94.00 70 VAL A O 1
ATOM 591 N N . ILE A 1 71 ? -4.043 -10.921 -2.449 1.00 93.00 71 ILE A N 1
ATOM 592 C CA . ILE A 1 71 ? -3.158 -12.089 -2.521 1.00 93.00 71 ILE A CA 1
ATOM 593 C C . ILE A 1 71 ? -3.971 -13.368 -2.703 1.00 93.00 71 ILE A C 1
ATOM 595 O O . ILE A 1 71 ? -3.642 -14.192 -3.554 1.00 93.00 71 ILE A O 1
ATOM 599 N N . GLY A 1 72 ? -5.061 -13.534 -1.950 1.00 92.06 72 GLY A N 1
ATOM 600 C CA . GLY A 1 72 ? -5.939 -14.693 -2.115 1.00 92.06 72 GLY A CA 1
ATOM 601 C C . GLY A 1 72 ? -6.594 -14.717 -3.496 1.00 92.06 72 GLY A C 1
ATOM 602 O O . GLY A 1 72 ? -6.653 -15.775 -4.117 1.00 92.06 72 GLY A O 1
ATOM 603 N N . GLY A 1 73 ? -6.988 -13.558 -4.035 1.00 91.81 73 GLY A N 1
ATOM 604 C CA . GLY A 1 73 ? -7.469 -13.433 -5.411 1.00 91.81 73 GLY A CA 1
ATOM 605 C C . GLY A 1 73 ? -6.403 -13.799 -6.445 1.00 91.81 73 GLY A C 1
ATOM 606 O O . GLY A 1 73 ? -6.682 -14.568 -7.363 1.00 91.81 73 GLY A O 1
ATOM 607 N N . GLN A 1 74 ? -5.166 -13.322 -6.271 1.00 89.44 74 GLN A N 1
ATOM 608 C CA . GLN A 1 74 ? -4.039 -13.709 -7.124 1.00 89.44 74 GLN A CA 1
ATOM 609 C C . GLN A 1 74 ? -3.782 -15.216 -7.082 1.00 89.44 74 GLN A C 1
ATOM 611 O O . GLN A 1 74 ? -3.688 -15.833 -8.137 1.00 89.44 74 GLN A O 1
ATOM 616 N N . HIS A 1 75 ? -3.733 -15.831 -5.898 1.00 89.50 75 HIS A N 1
ATOM 617 C CA . HIS A 1 75 ? -3.599 -17.283 -5.771 1.00 89.50 75 HIS A CA 1
ATOM 618 C C . HIS A 1 75 ? -4.769 -18.015 -6.427 1.00 89.50 75 HIS A C 1
ATOM 620 O O . HIS A 1 75 ? -4.574 -18.971 -7.170 1.00 89.50 75 HIS A O 1
ATOM 626 N N . TYR A 1 76 ? -5.997 -17.559 -6.220 1.00 90.50 76 TYR A N 1
ATOM 627 C CA . TYR A 1 76 ? -7.149 -18.186 -6.848 1.00 90.50 76 TYR A CA 1
ATOM 628 C C . TYR A 1 76 ? -7.077 -18.112 -8.386 1.00 90.50 76 TYR A C 1
ATOM 630 O O . TYR A 1 76 ? -7.279 -19.113 -9.070 1.00 90.50 76 TYR A O 1
ATOM 638 N N . VAL A 1 77 ? -6.728 -16.963 -8.963 1.00 88.25 77 VAL A N 1
ATOM 639 C CA . VAL A 1 77 ? -6.653 -16.809 -10.425 1.00 88.25 77 VAL A CA 1
ATOM 640 C C . VAL A 1 77 ? -5.434 -17.519 -11.017 1.00 88.25 77 VAL A C 1
ATOM 642 O O . VAL A 1 77 ? -5.561 -18.279 -11.971 1.00 88.25 77 VAL A O 1
ATOM 645 N N . LEU A 1 78 ? -4.249 -17.293 -10.465 1.00 87.44 78 LEU A N 1
ATOM 646 C CA . LEU A 1 78 ? -3.005 -17.794 -11.045 1.00 87.44 78 LEU A CA 1
ATOM 647 C C . LEU A 1 78 ? -2.822 -19.286 -10.760 1.00 87.44 78 LEU A C 1
ATOM 649 O O . LEU A 1 78 ? -2.488 -20.043 -11.664 1.00 87.44 78 LEU A O 1
ATOM 653 N N . TYR A 1 79 ? -3.102 -19.723 -9.531 1.00 84.62 79 TYR A N 1
ATOM 654 C CA . TYR A 1 79 ? -2.864 -21.100 -9.101 1.00 84.62 79 TYR A CA 1
ATOM 655 C C . TYR A 1 79 ? -4.095 -21.999 -9.278 1.00 84.62 79 TYR A C 1
ATOM 657 O O . TYR A 1 79 ? -3.994 -23.056 -9.897 1.00 84.62 79 TYR A O 1
ATOM 665 N N . VAL A 1 80 ? -5.277 -21.593 -8.792 1.00 83.00 80 VAL A N 1
ATOM 666 C CA . VAL A 1 80 ? -6.477 -22.457 -8.868 1.00 83.00 80 VAL A CA 1
ATOM 667 C C . VAL A 1 80 ? -7.043 -22.502 -10.288 1.00 83.00 80 VAL A C 1
ATOM 669 O O . VAL A 1 80 ? -7.370 -23.581 -10.780 1.00 83.00 80 VAL A O 1
ATOM 672 N N . ARG A 1 81 ? -7.111 -21.358 -10.981 1.00 87.50 81 ARG A N 1
ATOM 673 C CA . ARG A 1 81 ? -7.540 -21.306 -12.392 1.00 87.50 81 ARG A CA 1
ATOM 674 C C . ARG A 1 81 ? -6.411 -21.562 -13.394 1.00 87.50 81 ARG A C 1
ATOM 676 O O . ARG A 1 81 ? -6.684 -21.551 -14.590 1.00 87.50 81 ARG A O 1
ATOM 683 N N . ARG A 1 82 ? -5.182 -21.824 -12.925 1.00 82.50 82 ARG A N 1
ATOM 684 C CA . ARG A 1 82 ? -3.999 -22.136 -13.753 1.00 82.50 82 ARG A CA 1
ATOM 685 C C . ARG A 1 82 ? -3.772 -21.130 -14.886 1.00 82.50 82 ARG A C 1
ATOM 687 O O . ARG A 1 82 ? -3.470 -21.507 -16.012 1.00 82.50 82 ARG A O 1
ATOM 694 N N . ALA A 1 83 ? -3.949 -19.844 -14.596 1.00 76.38 83 ALA A N 1
ATOM 695 C CA . ALA A 1 83 ? -3.681 -18.773 -15.555 1.00 76.38 83 ALA A CA 1
ATOM 696 C C . ALA A 1 83 ? -2.175 -18.452 -15.692 1.00 76.38 83 ALA A C 1
ATOM 698 O O . ALA A 1 83 ? -1.825 -17.418 -16.261 1.00 76.38 83 ALA A O 1
ATOM 699 N N . GLN A 1 84 ? -1.305 -19.299 -15.133 1.00 62.72 84 GLN A N 1
ATOM 700 C CA . GLN A 1 84 ? 0.140 -19.125 -15.044 1.00 62.72 84 GLN A CA 1
ATOM 701 C C . GLN A 1 84 ? 0.872 -20.410 -15.425 1.00 62.72 84 GLN A C 1
ATOM 703 O O . GLN A 1 84 ? 0.346 -21.499 -15.096 1.00 62.72 84 GLN A O 1
#